Protein AF-A0A0F9PSM4-F1 (afdb_monomer_lite)

Structure (mmCIF, N/CA/C/O backbone):
data_AF-A0A0F9PSM4-F1
#
_entry.id   AF-A0A0F9PSM4-F1
#
loop_
_atom_site.group_PDB
_atom_site.id
_atom_site.type_symbol
_atom_site.label_atom_id
_atom_site.label_alt_id
_atom_site.label_comp_id
_atom_site.label_asym_id
_atom_site.label_entity_id
_atom_site.label_seq_id
_atom_site.pdbx_PDB_ins_code
_atom_site.Cartn_x
_atom_site.Cartn_y
_atom_site.Cartn_z
_atom_site.occupancy
_atom_site.B_iso_or_equiv
_atom_site.auth_seq_id
_atom_site.auth_comp_id
_atom_site.auth_asym_id
_atom_site.auth_atom_id
_atom_site.pdbx_PDB_model_num
ATOM 1 N N . MET A 1 1 ? 38.764 16.704 -10.708 1.00 43.91 1 MET A N 1
ATOM 2 C CA . MET A 1 1 ? 37.698 15.841 -10.153 1.00 43.91 1 MET A CA 1
ATOM 3 C C . MET A 1 1 ? 36.544 15.824 -11.149 1.00 43.91 1 MET A C 1
ATOM 5 O O . MET A 1 1 ? 35.864 16.831 -11.275 1.00 43.91 1 MET A O 1
ATOM 9 N N . ARG A 1 2 ? 36.391 14.758 -11.947 1.00 41.56 2 ARG A N 1
ATOM 10 C CA . ARG A 1 2 ? 35.247 14.605 -12.866 1.00 41.56 2 ARG A CA 1
ATOM 11 C C . ARG A 1 2 ? 34.067 14.088 -12.048 1.00 41.56 2 ARG A C 1
ATOM 13 O O . ARG A 1 2 ? 34.133 12.964 -11.560 1.00 41.56 2 ARG A O 1
ATOM 20 N N . SER A 1 3 ? 33.023 14.897 -11.879 1.00 47.22 3 SER A N 1
ATOM 21 C CA . SER A 1 3 ? 31.733 14.397 -11.413 1.00 47.22 3 SER A CA 1
ATOM 22 C C . SER A 1 3 ? 31.198 13.450 -12.485 1.00 47.22 3 SER A C 1
ATOM 24 O O . SER A 1 3 ? 30.876 13.851 -13.602 1.00 47.22 3 SER A O 1
ATOM 26 N N . ILE A 1 4 ? 31.161 12.158 -12.173 1.00 49.00 4 ILE A N 1
ATOM 27 C CA . ILE A 1 4 ? 30.404 11.195 -12.966 1.00 49.00 4 ILE A CA 1
ATOM 28 C C . ILE A 1 4 ? 28.946 11.462 -12.603 1.00 49.00 4 ILE A C 1
ATOM 30 O O . ILE A 1 4 ? 28.408 10.901 -11.653 1.00 49.00 4 ILE A O 1
ATOM 34 N N . GLY A 1 5 ? 28.342 12.420 -13.305 1.00 49.38 5 GLY A N 1
ATOM 35 C CA . GLY A 1 5 ? 26.909 12.655 -13.273 1.00 49.38 5 GLY A CA 1
ATOM 36 C C . GLY A 1 5 ? 26.214 11.442 -13.871 1.00 49.38 5 GLY A C 1
ATOM 37 O O . GLY A 1 5 ? 25.979 11.384 -15.073 1.00 49.38 5 GLY A O 1
ATOM 38 N N . LEU A 1 6 ? 25.909 10.456 -13.031 1.00 46.16 6 LEU A N 1
ATOM 39 C CA . LEU A 1 6 ? 25.008 9.352 -13.342 1.00 46.16 6 LEU A CA 1
ATOM 40 C C . LEU A 1 6 ? 23.566 9.886 -13.350 1.00 46.16 6 LEU A C 1
ATOM 42 O O . LEU A 1 6 ? 22.727 9.501 -12.544 1.00 46.16 6 LEU A O 1
ATOM 46 N N . SER A 1 7 ? 23.263 10.810 -14.264 1.00 55.94 7 SER A N 1
ATOM 47 C CA . SER A 1 7 ? 21.884 11.147 -14.605 1.00 55.94 7 SER A CA 1
ATOM 48 C C . SER A 1 7 ? 21.374 10.074 -15.561 1.00 55.94 7 SER A C 1
ATOM 50 O O . SER A 1 7 ? 21.289 10.298 -16.767 1.00 55.94 7 SER A O 1
ATOM 52 N N . ILE A 1 8 ? 21.098 8.876 -15.044 1.00 59.44 8 ILE A N 1
ATOM 53 C CA . ILE A 1 8 ? 20.294 7.909 -15.792 1.00 59.44 8 ILE A CA 1
ATOM 54 C C . ILE A 1 8 ? 18.903 8.543 -15.884 1.00 59.44 8 ILE A C 1
ATOM 56 O O . ILE A 1 8 ? 18.268 8.723 -14.842 1.00 59.44 8 ILE A O 1
ATOM 60 N N . PRO A 1 9 ? 18.424 8.939 -17.076 1.00 63.56 9 PRO A N 1
ATOM 61 C CA . PRO A 1 9 ? 17.092 9.500 -17.200 1.00 63.56 9 PRO A CA 1
ATOM 62 C C . PRO A 1 9 ? 16.110 8.385 -16.848 1.00 63.56 9 PRO A C 1
ATOM 64 O O . PRO A 1 9 ? 15.984 7.415 -17.596 1.00 63.56 9 PRO A O 1
ATOM 67 N N . ILE A 1 10 ? 15.447 8.479 -15.694 1.00 67.38 10 ILE A N 1
ATOM 68 C CA . ILE A 1 10 ? 14.360 7.555 -15.374 1.00 67.38 10 ILE A CA 1
ATOM 69 C C . ILE A 1 10 ? 13.229 7.879 -16.355 1.00 67.38 10 ILE A C 1
ATOM 71 O O . ILE A 1 10 ? 12.773 9.026 -16.385 1.00 67.38 10 ILE A O 1
ATOM 75 N N . PRO A 1 11 ? 12.762 6.912 -17.162 1.00 78.69 11 PRO A N 1
ATOM 76 C CA . PRO A 1 11 ? 11.655 7.142 -18.076 1.00 78.69 11 PRO A CA 1
ATOM 77 C C . PRO A 1 11 ? 10.445 7.694 -17.318 1.00 78.69 11 PRO A C 1
ATOM 79 O O . PRO A 1 11 ? 10.026 7.114 -16.314 1.00 78.69 11 PRO A O 1
ATOM 82 N N . THR A 1 12 ? 9.841 8.777 -17.812 1.00 82.00 12 THR A N 1
ATOM 83 C CA . THR A 1 12 ? 8.682 9.433 -17.178 1.00 82.00 12 THR A CA 1
ATOM 84 C C . THR A 1 12 ? 7.547 8.446 -16.899 1.00 82.00 12 THR A C 1
ATOM 86 O O . THR A 1 12 ? 6.891 8.514 -15.865 1.00 82.00 12 THR A O 1
ATOM 89 N N . THR A 1 13 ? 7.369 7.451 -17.771 1.00 83.50 13 THR A N 1
ATOM 90 C CA . THR A 1 1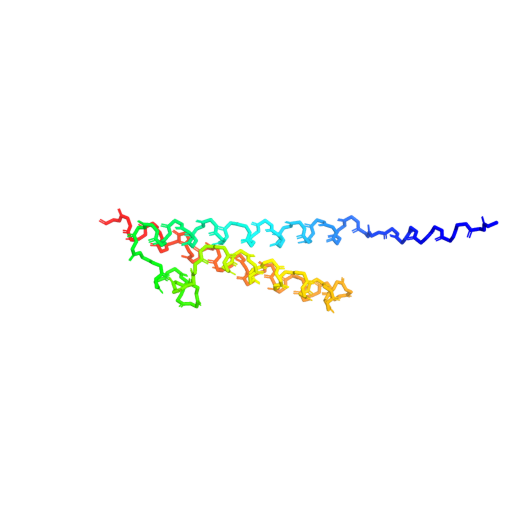3 ? 6.391 6.371 -17.604 1.00 83.50 13 THR A CA 1
ATOM 91 C C . THR A 1 13 ? 6.642 5.519 -16.357 1.00 83.50 13 THR A C 1
ATOM 93 O O . THR A 1 13 ? 5.691 5.078 -15.719 1.00 83.50 13 THR A O 1
ATOM 96 N N . ILE A 1 14 ? 7.902 5.270 -15.991 1.00 82.38 14 ILE A N 1
ATOM 97 C CA . ILE A 1 14 ? 8.249 4.525 -14.772 1.00 82.38 14 ILE A CA 1
ATOM 98 C C . ILE A 1 14 ? 7.950 5.381 -13.541 1.00 82.38 14 ILE A C 1
ATOM 100 O O . ILE A 1 14 ? 7.335 4.880 -12.602 1.00 82.38 14 ILE A O 1
ATOM 104 N N . LEU A 1 15 ? 8.299 6.672 -13.578 1.00 85.38 15 LEU A N 1
ATOM 105 C CA . LEU A 1 15 ? 7.986 7.608 -12.495 1.00 85.38 15 LEU A CA 1
ATOM 106 C C . LEU A 1 15 ? 6.479 7.680 -12.234 1.00 85.38 15 LEU A C 1
ATOM 108 O O . LEU A 1 15 ? 6.064 7.499 -11.096 1.00 85.38 15 LEU A O 1
ATOM 112 N N . ILE A 1 16 ? 5.660 7.833 -13.280 1.00 89.62 16 ILE A N 1
ATOM 113 C CA . ILE A 1 16 ? 4.193 7.867 -13.154 1.00 89.62 16 ILE A CA 1
ATOM 114 C C . ILE A 1 16 ? 3.669 6.597 -12.475 1.00 89.62 16 ILE A C 1
ATOM 116 O O . ILE A 1 16 ? 2.846 6.673 -11.565 1.00 89.62 16 ILE A O 1
ATOM 120 N N . ARG A 1 17 ? 4.150 5.418 -12.883 1.00 87.69 17 ARG A N 1
ATOM 121 C CA . ARG A 1 17 ? 3.706 4.143 -12.298 1.00 87.69 17 ARG A CA 1
ATOM 122 C C . ARG A 1 17 ? 4.082 4.027 -10.822 1.00 87.69 17 ARG A C 1
ATOM 124 O O . ARG A 1 17 ? 3.257 3.606 -10.017 1.00 87.69 17 ARG A O 1
ATOM 131 N N . ILE A 1 18 ? 5.304 4.426 -10.469 1.00 88.31 18 ILE A N 1
ATOM 132 C CA . ILE A 1 18 ? 5.763 4.463 -9.078 1.00 88.31 18 ILE A CA 1
ATOM 133 C C . ILE A 1 18 ? 4.905 5.435 -8.262 1.00 88.31 18 ILE A C 1
ATOM 135 O O . ILE A 1 18 ? 4.460 5.078 -7.176 1.00 88.31 18 ILE A O 1
ATOM 139 N N . SER A 1 19 ? 4.608 6.624 -8.795 1.00 91.62 19 SER A N 1
ATOM 140 C CA . SER A 1 19 ? 3.736 7.596 -8.131 1.00 91.62 19 SER A CA 1
ATOM 141 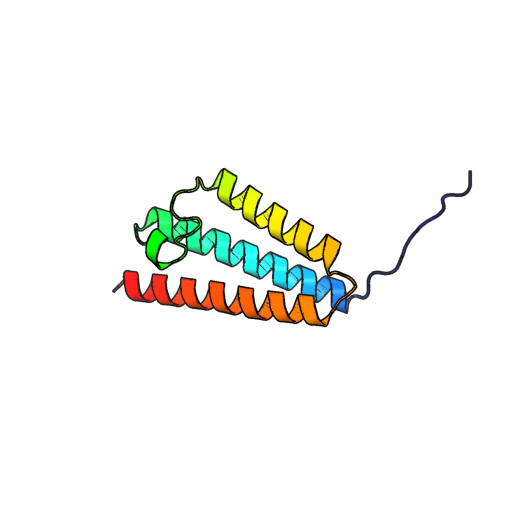C C . SER A 1 19 ? 2.344 7.029 -7.862 1.00 91.62 19 SER A C 1
ATOM 143 O O . SER A 1 19 ? 1.832 7.198 -6.761 1.00 91.62 19 SER A O 1
ATOM 145 N N . ILE A 1 20 ? 1.748 6.310 -8.819 1.00 93.06 20 ILE A N 1
ATOM 146 C CA . ILE A 1 20 ? 0.442 5.667 -8.613 1.00 93.06 20 ILE A CA 1
ATOM 147 C C . ILE A 1 20 ? 0.524 4.597 -7.518 1.00 93.06 20 ILE A C 1
ATOM 149 O O . ILE A 1 20 ? -0.342 4.554 -6.650 1.00 93.06 20 ILE A O 1
ATOM 153 N N . LEU A 1 21 ? 1.569 3.763 -7.517 1.00 93.25 21 LEU A N 1
ATOM 154 C CA . LEU A 1 21 ? 1.764 2.744 -6.481 1.00 93.25 21 LEU A CA 1
ATOM 155 C C . LEU A 1 21 ? 1.866 3.375 -5.081 1.00 93.25 21 LEU A C 1
ATOM 157 O O . LEU A 1 21 ? 1.220 2.916 -4.142 1.00 93.25 21 LEU A O 1
ATOM 161 N N . VAL A 1 22 ? 2.640 4.457 -4.954 1.00 93.38 22 VAL A N 1
ATOM 162 C CA . VAL A 1 22 ? 2.780 5.213 -3.702 1.00 93.38 22 VAL A CA 1
ATOM 163 C C . VAL A 1 22 ? 1.438 5.806 -3.270 1.00 93.38 22 VAL A C 1
ATOM 165 O O . VAL A 1 22 ? 1.073 5.685 -2.104 1.00 93.38 22 VAL A O 1
ATOM 168 N N . LEU A 1 23 ? 0.678 6.398 -4.197 1.00 95.88 23 LEU A N 1
ATOM 169 C CA . LEU A 1 23 ? -0.644 6.959 -3.905 1.00 95.88 23 LEU A CA 1
ATOM 170 C C . LEU A 1 23 ? -1.622 5.892 -3.408 1.00 95.88 23 LEU A C 1
ATOM 172 O O . LEU A 1 23 ? -2.280 6.110 -2.395 1.00 95.88 23 LEU A O 1
ATOM 176 N N . LEU A 1 24 ? -1.688 4.735 -4.072 1.00 95.69 24 LEU A N 1
ATOM 177 C CA . LEU A 1 24 ? -2.544 3.625 -3.643 1.00 95.69 24 LEU A CA 1
ATOM 178 C C . LEU A 1 24 ? -2.171 3.130 -2.242 1.00 95.69 24 LEU A C 1
ATOM 180 O O . LEU A 1 24 ? -3.048 2.865 -1.429 1.00 95.69 24 LEU A O 1
ATOM 184 N N . ASN A 1 25 ? -0.877 3.057 -1.936 1.00 94.81 25 ASN A N 1
ATOM 185 C CA . ASN A 1 25 ? -0.396 2.658 -0.619 1.00 94.81 25 ASN A CA 1
ATOM 186 C C . ASN A 1 25 ? -0.746 3.684 0.479 1.00 94.81 25 ASN A C 1
ATOM 188 O O . ASN A 1 25 ? -1.098 3.300 1.593 1.00 94.81 25 ASN A O 1
ATOM 19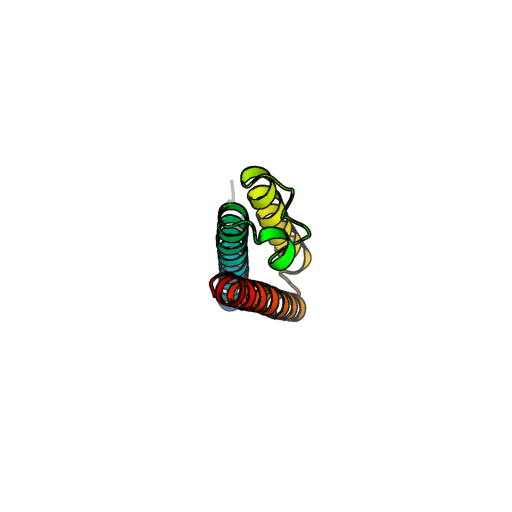2 N N . ILE A 1 26 ? -0.691 4.985 0.168 1.00 95.31 26 ILE A N 1
ATOM 193 C CA . ILE A 1 26 ? -1.135 6.056 1.078 1.00 95.31 26 ILE A CA 1
ATOM 194 C C . ILE A 1 26 ? -2.653 5.991 1.292 1.00 95.31 26 ILE A C 1
ATOM 196 O O . ILE A 1 26 ? -3.116 6.110 2.424 1.00 95.31 26 ILE A O 1
ATOM 200 N N . LEU A 1 27 ? -3.430 5.776 0.230 1.00 95.69 27 LEU A N 1
ATOM 201 C CA . LEU A 1 27 ? -4.882 5.600 0.316 1.00 95.69 27 LEU A CA 1
ATOM 202 C C . LEU A 1 27 ? -5.237 4.413 1.216 1.00 95.69 27 LEU A C 1
ATOM 204 O O . LEU A 1 27 ? -6.013 4.567 2.152 1.00 95.69 27 LEU A O 1
ATOM 208 N N . ASP A 1 28 ? -4.619 3.257 0.992 1.00 94.25 28 ASP A N 1
ATOM 209 C CA . ASP A 1 28 ? -4.798 2.063 1.822 1.00 94.25 28 ASP A CA 1
ATOM 210 C C . ASP A 1 28 ? -4.415 2.313 3.296 1.00 94.25 28 ASP A C 1
ATOM 212 O O . ASP A 1 28 ? -5.139 1.902 4.203 1.00 94.25 28 ASP A O 1
ATOM 216 N N . TYR A 1 29 ? -3.334 3.060 3.559 1.00 94.12 29 TYR A N 1
ATOM 217 C CA . TYR A 1 29 ? -2.964 3.502 4.911 1.00 94.12 29 TYR A CA 1
ATOM 218 C C . TYR A 1 29 ? -4.057 4.343 5.581 1.00 94.12 29 TYR A C 1
ATOM 220 O O . TYR A 1 29 ? -4.437 4.056 6.715 1.00 94.12 29 TYR A O 1
ATOM 228 N N . ILE A 1 30 ? -4.580 5.356 4.885 1.00 94.69 30 ILE A N 1
ATOM 229 C CA . ILE A 1 30 ? -5.621 6.246 5.418 1.00 94.69 30 ILE A CA 1
ATOM 230 C C . ILE A 1 30 ? -6.908 5.463 5.688 1.00 94.69 30 ILE A C 1
ATOM 232 O O . ILE A 1 30 ? -7.493 5.605 6.760 1.00 94.69 30 ILE A O 1
ATOM 236 N N . LEU A 1 31 ? -7.328 4.614 4.748 1.00 94.06 31 LEU A N 1
ATOM 237 C CA . LEU A 1 31 ? -8.542 3.806 4.881 1.00 94.06 31 LEU A CA 1
ATOM 238 C C . LEU A 1 31 ? -8.425 2.803 6.031 1.00 94.06 31 LEU A C 1
ATOM 240 O O . LEU A 1 31 ? -9.342 2.694 6.838 1.00 94.06 31 LEU A O 1
ATOM 244 N N . THR A 1 32 ? -7.282 2.124 6.158 1.00 92.38 32 THR A N 1
ATOM 245 C CA . 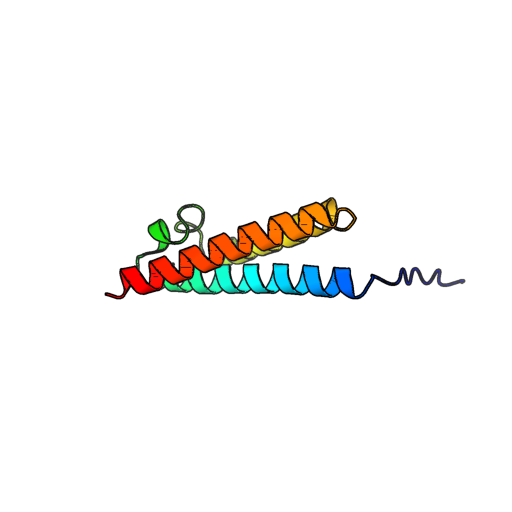THR A 1 32 ? -7.038 1.209 7.283 1.00 92.38 32 THR A CA 1
ATOM 246 C C . THR A 1 32 ? -7.017 1.973 8.610 1.00 92.38 32 THR A C 1
ATOM 248 O O . THR A 1 32 ? -7.620 1.535 9.584 1.00 92.38 32 THR A O 1
ATOM 251 N N . GLY A 1 33 ? -6.389 3.153 8.657 1.00 92.06 33 GLY A N 1
ATOM 252 C CA . GLY A 1 33 ? -6.392 3.997 9.853 1.00 92.06 33 GLY A CA 1
ATOM 253 C C . GLY A 1 33 ? -7.797 4.444 10.259 1.00 92.06 33 GLY A C 1
ATOM 254 O O . GLY A 1 33 ? -8.151 4.382 11.433 1.00 92.06 33 GLY A O 1
ATOM 255 N N . PHE A 1 34 ? -8.628 4.817 9.286 1.00 92.62 34 PHE A N 1
ATOM 256 C CA . PHE A 1 34 ? -10.038 5.118 9.519 1.00 92.62 34 PHE A CA 1
ATOM 257 C C . PHE A 1 34 ? -10.810 3.894 10.039 1.00 92.62 34 PHE A C 1
ATOM 259 O O . PHE A 1 34 ? -11.561 4.002 11.011 1.00 92.62 34 PHE A O 1
ATOM 266 N N . ALA A 1 35 ? -10.584 2.718 9.452 1.00 91.38 35 ALA A N 1
ATOM 267 C CA . ALA A 1 35 ? -11.198 1.461 9.878 1.00 91.38 35 ALA A CA 1
ATOM 268 C C . ALA A 1 35 ? -10.858 1.106 11.337 1.00 91.38 35 ALA A C 1
ATOM 270 O O . ALA A 1 35 ? -11.727 0.679 12.094 1.00 91.38 35 ALA A O 1
ATOM 271 N N . ILE A 1 36 ? -9.618 1.369 11.768 1.00 90.25 36 ILE A N 1
ATOM 272 C CA . ILE A 1 36 ? -9.193 1.222 13.170 1.00 90.25 36 ILE A CA 1
ATOM 273 C C . ILE A 1 36 ? -10.003 2.143 14.082 1.00 90.25 36 ILE A C 1
ATOM 275 O O . ILE A 1 36 ? -10.511 1.698 15.107 1.00 90.25 36 ILE A O 1
ATOM 279 N N . THR A 1 37 ? -10.184 3.411 13.703 1.00 89.31 37 THR A N 1
ATOM 280 C CA . THR A 1 37 ? -10.956 4.361 14.524 1.00 89.31 37 THR A CA 1
ATOM 281 C C . THR A 1 37 ? -12.453 4.056 14.588 1.00 89.31 37 THR A C 1
ATOM 283 O O . THR A 1 37 ? -13.122 4.502 15.515 1.00 89.31 37 THR A O 1
ATOM 286 N N . THR A 1 38 ? -12.976 3.301 13.622 1.00 89.88 38 THR A N 1
ATOM 287 C CA . THR A 1 38 ? -14.399 2.941 13.516 1.00 89.88 38 THR A CA 1
ATOM 288 C C . THR A 1 38 ? -14.706 1.522 13.996 1.00 89.88 38 THR A C 1
ATOM 290 O O . THR A 1 38 ? -15.873 1.161 14.095 1.00 89.88 38 THR A O 1
ATOM 293 N N . GLY A 1 39 ? -13.685 0.734 14.354 1.00 88.94 39 GLY A N 1
ATOM 294 C CA . GLY A 1 39 ? -13.850 -0.616 14.897 1.00 88.94 39 GLY A CA 1
ATOM 295 C C . GLY A 1 39 ? -14.089 -1.712 13.855 1.00 88.94 39 GLY A C 1
ATOM 296 O O . GLY A 1 39 ? -14.468 -2.808 14.243 1.00 88.94 39 GLY A O 1
ATOM 297 N N . ILE A 1 40 ? -13.844 -1.436 12.569 1.00 91.81 40 ILE A N 1
ATOM 298 C CA . ILE A 1 40 ? -14.026 -2.380 11.444 1.00 91.81 40 ILE A CA 1
ATOM 299 C C . ILE A 1 40 ? -12.693 -2.752 10.764 1.00 91.81 40 ILE A C 1
ATOM 301 O O . ILE A 1 40 ? -12.604 -3.009 9.559 1.00 91.81 40 ILE A O 1
ATOM 305 N N . ALA A 1 41 ? -11.592 -2.660 11.512 1.00 88.25 41 ALA A N 1
ATOM 306 C CA . ALA A 1 41 ? -10.253 -2.859 10.965 1.00 88.25 41 ALA A CA 1
ATOM 307 C C . ALA A 1 41 ? -9.983 -4.303 10.533 1.00 88.25 41 ALA A C 1
ATOM 309 O O . ALA A 1 41 ? -9.222 -4.507 9.587 1.00 88.25 41 ALA A O 1
ATOM 310 N N . GLU A 1 42 ? -10.583 -5.291 11.200 1.00 89.88 42 GLU A N 1
ATOM 311 C CA . GLU A 1 42 ? -10.373 -6.709 10.883 1.00 89.88 42 GLU A CA 1
ATOM 312 C C . GLU A 1 42 ? -10.986 -7.086 9.528 1.00 89.88 42 GLU A C 1
ATOM 314 O O . GLU A 1 42 ? -10.444 -7.917 8.802 1.00 89.88 42 GLU A O 1
ATOM 319 N N . GLU A 1 43 ? -12.068 -6.416 9.147 1.00 88.31 43 GLU A N 1
ATOM 320 C CA . GLU A 1 43 ? -12.779 -6.580 7.885 1.00 88.31 43 GLU A CA 1
ATOM 321 C C . GLU A 1 43 ? -12.061 -5.896 6.716 1.00 88.31 43 GLU A C 1
ATOM 323 O O . GLU A 1 43 ? -12.059 -6.388 5.582 1.00 88.31 43 GLU A O 1
ATOM 328 N N . VAL A 1 44 ? -11.453 -4.742 6.996 1.00 88.50 44 VAL A N 1
ATOM 329 C CA . VAL A 1 44 ? -10.730 -3.927 6.015 1.00 88.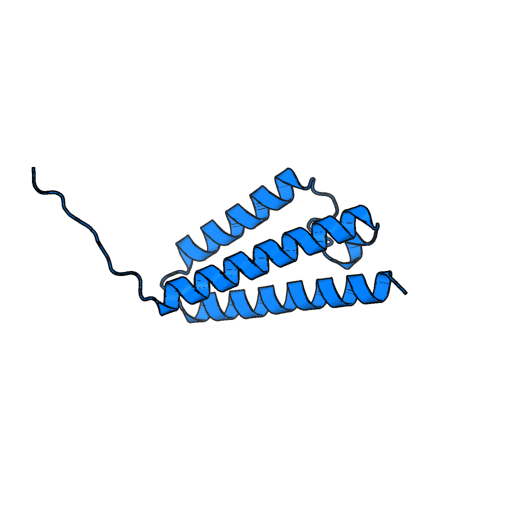50 44 VAL A CA 1
ATOM 330 C C . VAL A 1 44 ? -9.334 -4.495 5.771 1.00 88.50 44 VAL A C 1
ATOM 332 O O . VAL A 1 44 ? -8.947 -4.733 4.629 1.00 88.50 44 VAL A O 1
ATOM 335 N N . ASN A 1 45 ? -8.563 -4.729 6.833 1.00 87.06 45 ASN A N 1
ATOM 336 C CA . ASN A 1 45 ? -7.182 -5.179 6.722 1.00 87.06 45 ASN A CA 1
ATOM 337 C C . ASN A 1 45 ? -6.767 -6.044 7.926 1.00 87.06 45 ASN A C 1
ATOM 339 O O . ASN A 1 45 ? -6.092 -5.553 8.837 1.00 87.06 45 ASN A O 1
ATOM 343 N N . PRO A 1 46 ? -7.084 -7.352 7.923 1.00 86.12 46 PRO A N 1
ATOM 344 C CA . PRO A 1 46 ? -6.826 -8.231 9.067 1.00 86.12 46 PRO A CA 1
ATOM 345 C C . PRO A 1 46 ? -5.334 -8.356 9.405 1.00 86.12 46 PRO A C 1
ATOM 347 O O . PRO A 1 46 ? -4.970 -8.611 10.549 1.00 86.12 46 PRO A O 1
ATOM 350 N N . LEU A 1 47 ? -4.449 -8.144 8.425 1.00 86.81 47 LEU A N 1
ATOM 351 C CA . LEU A 1 47 ? -2.998 -8.223 8.615 1.00 86.81 47 LEU A CA 1
ATOM 352 C C . LEU A 1 47 ? -2.429 -7.036 9.396 1.00 86.81 47 LEU A C 1
ATOM 354 O O . LEU A 1 47 ? -1.375 -7.161 10.016 1.00 86.81 47 LEU A O 1
ATOM 358 N N . LEU A 1 48 ? -3.088 -5.879 9.322 1.00 88.12 48 LEU A N 1
ATOM 359 C CA . LEU A 1 48 ? -2.609 -4.627 9.909 1.00 88.12 48 LEU A CA 1
ATOM 360 C C . LEU A 1 48 ? -3.541 -4.086 10.998 1.00 88.12 48 LEU A C 1
ATOM 362 O O . LEU A 1 48 ? -3.182 -3.114 11.654 1.00 88.12 48 LEU A O 1
ATOM 366 N N . ALA A 1 49 ? -4.684 -4.733 11.237 1.00 87.19 49 ALA A N 1
ATOM 367 C CA . ALA A 1 49 ? -5.672 -4.333 12.237 1.00 87.19 49 ALA A CA 1
ATOM 368 C C . ALA A 1 49 ? -5.100 -4.239 13.662 1.00 87.19 49 ALA A C 1
ATOM 370 O O . ALA A 1 49 ? -5.497 -3.374 14.437 1.00 87.19 49 ALA A O 1
ATOM 371 N N . SER A 1 50 ? -4.142 -5.105 13.999 1.00 88.00 50 SER A N 1
ATOM 372 C CA . SER A 1 50 ? -3.499 -5.166 15.319 1.00 88.00 50 SER A CA 1
ATOM 373 C C . SER A 1 50 ? -2.202 -4.355 15.420 1.00 88.00 50 SER A C 1
ATOM 375 O O . SER A 1 50 ? -1.540 -4.361 16.460 1.00 88.00 50 SER A O 1
ATOM 377 N N . VAL A 1 51 ? -1.812 -3.662 14.349 1.00 90.94 51 VAL A N 1
ATOM 378 C CA . VAL A 1 51 ? -0.555 -2.915 14.268 1.00 90.94 51 VAL A CA 1
ATOM 379 C C . VAL A 1 51 ? -0.822 -1.438 14.559 1.00 90.94 51 VAL A C 1
ATOM 381 O O . VAL A 1 51 ? -1.781 -0.859 14.054 1.00 90.94 51 VAL A O 1
ATOM 384 N N . SER A 1 52 ? 0.036 -0.788 15.355 1.00 92.06 52 SER A N 1
ATOM 385 C CA . SER A 1 52 ? -0.094 0.658 15.575 1.00 92.06 52 SER A CA 1
ATOM 386 C C .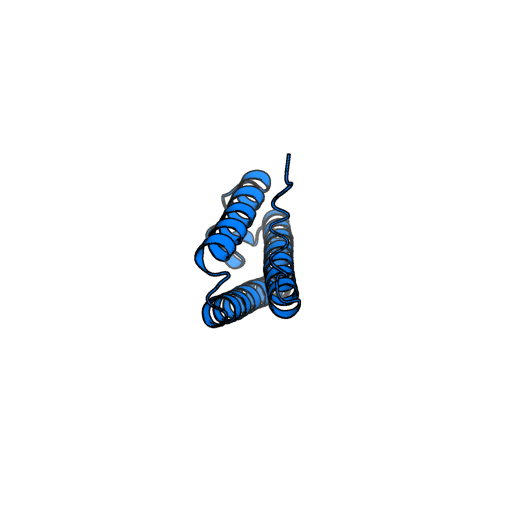 SER A 1 52 ? 0.110 1.437 14.267 1.00 92.06 52 SER A C 1
ATOM 388 O O . SER A 1 52 ? 0.859 1.010 13.385 1.00 92.06 52 SER A O 1
ATOM 390 N N . LEU A 1 53 ? -0.524 2.609 14.143 1.00 90.62 53 LEU A N 1
ATOM 391 C CA . LEU A 1 53 ? -0.461 3.432 12.925 1.00 90.62 53 LEU A CA 1
ATOM 392 C C . LEU A 1 53 ? 0.983 3.727 12.483 1.00 90.62 53 LEU A C 1
ATOM 394 O O . LEU A 1 53 ? 1.300 3.649 11.299 1.00 90.62 53 LEU A O 1
ATOM 398 N N . GLU A 1 54 ? 1.878 3.991 13.435 1.00 93.12 54 GLU A N 1
ATOM 399 C CA . GLU A 1 54 ? 3.300 4.237 13.171 1.00 93.12 54 GLU A CA 1
ATOM 400 C C . GLU A 1 54 ? 3.972 3.033 12.495 1.00 93.12 54 GLU A C 1
ATOM 402 O O . GLU A 1 54 ? 4.578 3.165 11.428 1.00 93.12 54 GLU A O 1
ATOM 407 N N . TRP A 1 55 ? 3.808 1.838 13.070 1.00 94.06 55 TRP A N 1
ATOM 408 C CA . TRP A 1 55 ? 4.367 0.605 12.517 1.00 94.06 55 TRP A CA 1
ATOM 409 C C . TRP A 1 55 ? 3.726 0.235 11.182 1.00 94.06 55 TRP A C 1
ATOM 411 O O . TRP A 1 55 ? 4.428 -0.197 10.268 1.00 94.06 55 TRP A O 1
ATOM 421 N N . MET A 1 56 ? 2.423 0.468 11.023 1.00 93.56 56 MET A N 1
ATOM 422 C CA . MET A 1 56 ? 1.729 0.276 9.752 1.00 93.56 56 MET A CA 1
ATOM 423 C C . MET A 1 56 ? 2.336 1.154 8.650 1.00 93.56 56 MET A C 1
ATOM 425 O O . MET A 1 56 ? 2.594 0.669 7.546 1.00 93.56 56 MET A O 1
ATOM 429 N N . GLY A 1 57 ? 2.606 2.428 8.949 1.00 92.69 57 GLY A N 1
ATOM 430 C CA . GLY A 1 57 ? 3.251 3.354 8.019 1.00 92.69 57 GLY A CA 1
ATOM 431 C C . GLY A 1 57 ? 4.654 2.890 7.623 1.00 92.69 57 GLY A C 1
ATOM 432 O O . GLY A 1 57 ? 4.996 2.892 6.436 1.00 92.69 57 GLY A O 1
ATOM 433 N N . ILE A 1 58 ? 5.441 2.417 8.596 1.00 94.88 58 ILE A N 1
ATOM 434 C CA . ILE A 1 58 ? 6.780 1.859 8.362 1.00 94.88 58 ILE A CA 1
ATOM 435 C C . ILE A 1 58 ? 6.704 0.625 7.458 1.00 94.88 58 ILE A C 1
ATOM 437 O O . ILE A 1 58 ? 7.408 0.574 6.450 1.00 94.88 58 ILE A O 1
ATOM 441 N N . ILE A 1 59 ? 5.835 -0.343 7.766 1.00 94.12 59 ILE A N 1
ATOM 442 C CA . ILE A 1 59 ? 5.682 -1.589 6.996 1.00 94.12 59 ILE A CA 1
ATOM 443 C C . ILE A 1 59 ? 5.288 -1.285 5.550 1.00 94.12 59 ILE A C 1
ATOM 445 O O . ILE A 1 59 ? 5.919 -1.779 4.615 1.00 94.12 59 ILE A O 1
ATOM 449 N N . LYS A 1 60 ? 4.278 -0.434 5.354 1.00 92.19 60 LYS A N 1
ATOM 450 C CA . LYS A 1 60 ? 3.796 -0.048 4.024 1.00 92.19 60 LYS A CA 1
ATOM 451 C C . LYS A 1 60 ? 4.870 0.680 3.214 1.00 92.19 60 LYS A C 1
ATOM 453 O O . LYS A 1 60 ? 5.059 0.392 2.034 1.00 92.19 60 LYS A O 1
ATOM 458 N N . THR A 1 61 ? 5.606 1.597 3.841 1.00 93.06 61 THR A N 1
ATOM 459 C CA . THR A 1 61 ? 6.706 2.320 3.184 1.00 93.06 61 THR A CA 1
ATOM 460 C C . THR A 1 61 ? 7.845 1.373 2.813 1.00 93.06 61 THR A C 1
ATOM 462 O O . THR A 1 61 ? 8.318 1.390 1.676 1.00 93.06 61 THR A O 1
ATOM 465 N N . ALA A 1 62 ? 8.253 0.505 3.742 1.00 94.06 62 ALA A N 1
ATOM 466 C CA . ALA A 1 62 ? 9.296 -0.487 3.512 1.00 94.06 62 ALA A CA 1
ATOM 467 C C . ALA A 1 62 ? 8.924 -1.433 2.366 1.00 94.06 62 ALA A C 1
ATOM 469 O O . ALA A 1 62 ? 9.756 -1.691 1.497 1.00 94.06 62 ALA A O 1
ATOM 470 N N . TRP A 1 63 ? 7.668 -1.888 2.316 1.00 92.44 63 TRP A N 1
ATOM 471 C CA . TRP A 1 63 ? 7.172 -2.744 1.245 1.00 92.44 63 TRP A CA 1
ATOM 472 C C . TRP A 1 63 ? 7.262 -2.061 -0.121 1.00 92.44 63 TRP A C 1
ATOM 474 O O . TRP A 1 63 ? 7.810 -2.647 -1.050 1.00 92.44 63 TRP A O 1
ATOM 484 N N . VAL A 1 64 ? 6.799 -0.810 -0.247 1.00 92.38 64 VAL A N 1
ATOM 485 C CA . VAL A 1 64 ? 6.857 -0.071 -1.521 1.00 92.38 64 VAL A CA 1
ATOM 486 C C . VAL A 1 64 ? 8.304 0.149 -1.964 1.00 92.38 64 VAL A C 1
ATOM 488 O O . VAL A 1 64 ? 8.635 -0.115 -3.121 1.00 92.38 64 VAL A O 1
ATOM 491 N N . CYS A 1 65 ? 9.187 0.568 -1.053 1.00 92.12 65 CYS A N 1
ATOM 492 C CA . CYS A 1 65 ? 10.608 0.752 -1.348 1.00 92.12 65 CYS A CA 1
ATOM 493 C C . CYS A 1 65 ? 11.271 -0.554 -1.801 1.00 92.12 65 CYS A C 1
ATOM 495 O O . CYS A 1 65 ? 11.966 -0.572 -2.818 1.00 92.12 65 CYS A O 1
ATOM 497 N N . PHE A 1 66 ? 11.024 -1.651 -1.082 1.00 93.69 66 PHE A N 1
ATOM 498 C CA . PHE A 1 66 ? 11.537 -2.973 -1.426 1.00 93.69 66 PHE A CA 1
ATOM 499 C C . PHE A 1 66 ? 11.000 -3.433 -2.784 1.00 93.69 66 PHE A C 1
ATOM 501 O O . PHE A 1 66 ? 11.761 -3.861 -3.650 1.00 93.69 66 PHE A O 1
ATOM 508 N N . PHE A 1 67 ? 9.696 -3.284 -3.015 1.00 92.94 67 PHE A N 1
ATOM 509 C CA . PHE A 1 67 ? 9.060 -3.682 -4.261 1.00 92.94 67 PHE A CA 1
ATOM 510 C C . PHE A 1 67 ? 9.661 -2.945 -5.459 1.00 92.94 67 PHE A C 1
ATOM 512 O O . PHE A 1 67 ? 10.044 -3.585 -6.440 1.00 92.94 67 PHE A O 1
ATOM 519 N N . ILE A 1 68 ? 9.795 -1.618 -5.362 1.00 90.38 68 ILE A N 1
ATOM 520 C CA . ILE A 1 68 ? 10.408 -0.793 -6.405 1.00 90.38 68 ILE A CA 1
ATOM 521 C C . ILE A 1 68 ? 11.859 -1.218 -6.616 1.00 90.38 68 ILE A C 1
ATOM 523 O O . ILE A 1 68 ? 12.238 -1.484 -7.750 1.00 90.38 68 ILE A O 1
ATOM 527 N N . TYR A 1 69 ? 12.651 -1.350 -5.551 1.00 90.19 69 TYR A N 1
ATOM 528 C CA . TYR A 1 69 ? 14.061 -1.729 -5.655 1.00 90.19 69 TYR A CA 1
ATOM 529 C C . TYR A 1 69 ? 14.265 -3.024 -6.462 1.00 90.19 69 TYR A C 1
ATOM 531 O O . TYR A 1 69 ? 15.086 -3.051 -7.379 1.00 90.19 69 TYR A O 1
ATOM 539 N N . TYR A 1 70 ? 13.469 -4.063 -6.191 1.00 91.94 70 TYR A N 1
ATOM 540 C CA . TYR A 1 70 ? 13.581 -5.349 -6.890 1.00 91.94 70 TYR A CA 1
ATOM 541 C C . TYR A 1 70 ? 12.940 -5.364 -8.283 1.00 91.94 70 TYR A C 1
ATOM 543 O O . TYR A 1 70 ? 13.409 -6.078 -9.168 1.00 91.94 70 TYR A O 1
ATOM 551 N N . HIS A 1 71 ? 11.873 -4.592 -8.506 1.00 89.56 71 HIS A N 1
ATOM 552 C CA . HIS A 1 71 ? 11.030 -4.745 -9.695 1.00 89.56 71 HIS A CA 1
ATOM 553 C C . HIS A 1 71 ? 10.998 -3.523 -10.618 1.00 89.56 71 HIS A C 1
ATOM 555 O O . HIS A 1 71 ? 10.245 -3.539 -11.593 1.00 89.56 71 HIS A O 1
ATOM 561 N N . TRP A 1 72 ? 11.814 -2.484 -10.389 1.00 83.31 72 TRP A N 1
ATOM 562 C CA . TRP A 1 72 ? 11.772 -1.266 -11.215 1.00 83.31 72 TRP A CA 1
ATOM 563 C C . TRP A 1 72 ? 12.062 -1.526 -12.705 1.00 83.31 72 TRP A C 1
ATOM 565 O O . TRP A 1 72 ? 11.479 -0.876 -13.572 1.00 83.31 72 TRP A O 1
ATOM 575 N N . ASN A 1 73 ? 12.888 -2.535 -13.002 1.00 85.31 73 ASN A N 1
ATOM 576 C CA . ASN A 1 73 ? 13.213 -2.978 -14.363 1.00 85.31 73 ASN A CA 1
ATOM 577 C C . ASN A 1 73 ? 12.164 -3.924 -14.979 1.00 85.31 73 ASN A C 1
ATOM 579 O O . ASN A 1 73 ? 12.253 -4.266 -16.158 1.00 85.31 73 ASN A O 1
ATOM 583 N N . HIS A 1 74 ? 11.162 -4.353 -14.208 1.00 87.62 74 HIS A N 1
ATOM 584 C CA . HIS A 1 74 ? 10.153 -5.325 -14.622 1.00 87.62 74 HIS A CA 1
ATOM 585 C C . HIS A 1 74 ? 8.771 -4.660 -14.713 1.00 87.62 74 HIS A C 1
ATOM 587 O O . HIS A 1 74 ? 7.955 -4.788 -13.798 1.00 87.62 74 HIS A O 1
ATOM 593 N N . PRO A 1 75 ? 8.436 -3.990 -15.835 1.00 85.19 75 PRO A N 1
ATOM 594 C CA . PRO A 1 75 ? 7.205 -3.206 -15.943 1.00 85.19 75 PRO A CA 1
ATOM 595 C C . PRO A 1 75 ? 5.937 -4.035 -15.699 1.00 85.19 75 PRO A C 1
ATOM 597 O O . PRO A 1 75 ? 4.987 -3.528 -15.114 1.00 85.19 75 PRO A O 1
ATOM 600 N N . LYS A 1 76 ? 5.934 -5.321 -16.081 1.00 90.19 76 LYS A N 1
ATOM 601 C CA . LYS A 1 76 ? 4.821 -6.252 -15.819 1.00 90.19 76 LYS A CA 1
ATOM 602 C C . LYS A 1 76 ? 4.538 -6.424 -14.322 1.00 90.19 76 LYS A C 1
ATOM 604 O O . LYS A 1 76 ? 3.378 -6.476 -13.933 1.00 90.19 76 LYS A O 1
ATOM 609 N N . MET A 1 77 ? 5.582 -6.465 -13.495 1.00 91.88 77 MET A N 1
ATOM 610 C CA . MET A 1 77 ? 5.447 -6.607 -12.043 1.00 91.88 77 MET A CA 1
ATOM 611 C C . MET A 1 77 ? 4.878 -5.336 -11.422 1.00 91.88 77 MET A C 1
ATOM 613 O O . MET A 1 77 ? 4.003 -5.418 -10.569 1.00 91.88 77 MET A O 1
ATOM 617 N N . ILE A 1 78 ? 5.295 -4.163 -11.907 1.00 89.44 78 ILE A N 1
ATOM 618 C CA . ILE A 1 78 ? 4.725 -2.884 -11.466 1.00 89.44 78 ILE A CA 1
ATOM 619 C C . ILE A 1 78 ? 3.227 -2.817 -11.788 1.00 89.44 78 ILE A C 1
ATOM 621 O O . ILE A 1 78 ? 2.438 -2.453 -10.923 1.00 89.44 78 ILE A O 1
ATOM 625 N N . TYR A 1 79 ? 2.814 -3.231 -12.991 1.00 90.31 79 TYR A N 1
ATOM 626 C CA . TYR A 1 79 ? 1.392 -3.301 -13.349 1.00 90.31 79 TYR A CA 1
ATOM 627 C C . TYR A 1 79 ? 0.604 -4.271 -12.470 1.00 90.31 79 TYR A C 1
ATOM 629 O O . TYR A 1 79 ? -0.492 -3.937 -12.025 1.00 90.31 79 TYR A O 1
ATOM 637 N N . LEU A 1 80 ? 1.168 -5.448 -12.198 1.00 93.12 80 LEU A N 1
ATOM 638 C CA . LEU A 1 80 ? 0.547 -6.424 -11.311 1.00 93.12 80 LEU A CA 1
ATOM 639 C C . LEU A 1 80 ? 0.368 -5.853 -9.898 1.00 93.12 80 LEU A C 1
ATOM 641 O O . LEU A 1 80 ? -0.718 -5.950 -9.336 1.00 93.12 80 LEU A O 1
ATOM 645 N N . ALA A 1 81 ? 1.393 -5.200 -9.350 1.00 91.94 81 ALA A N 1
ATOM 646 C CA . ALA A 1 81 ? 1.300 -4.555 -8.046 1.00 91.94 81 ALA A CA 1
ATOM 647 C C . ALA A 1 81 ? 0.255 -3.437 -8.031 1.00 91.94 81 ALA A C 1
ATOM 649 O O . ALA A 1 81 ? -0.562 -3.392 -7.119 1.00 91.94 81 ALA A O 1
ATOM 650 N N . MET A 1 82 ? 0.211 -2.587 -9.059 1.00 93.75 82 MET A N 1
ATOM 651 C CA . MET A 1 82 ? -0.826 -1.557 -9.175 1.00 93.75 82 MET A CA 1
ATOM 652 C C . MET A 1 82 ? -2.233 -2.167 -9.186 1.00 93.75 82 MET A C 1
ATOM 654 O O . MET A 1 82 ? -3.118 -1.646 -8.510 1.00 93.75 82 MET A O 1
ATOM 658 N N . ALA A 1 83 ? -2.444 -3.273 -9.905 1.00 94.69 83 ALA A N 1
ATOM 659 C CA . ALA A 1 83 ? -3.735 -3.956 -9.958 1.00 94.69 83 ALA A CA 1
ATOM 660 C C . ALA A 1 83 ? -4.128 -4.539 -8.591 1.00 94.69 83 ALA A C 1
ATOM 662 O O . ALA A 1 83 ? -5.253 -4.332 -8.140 1.00 94.69 83 ALA A O 1
ATOM 663 N N . ILE A 1 84 ? -3.189 -5.198 -7.904 1.00 93.69 84 ILE A N 1
ATOM 664 C CA . ILE A 1 84 ? -3.410 -5.753 -6.561 1.00 93.69 84 ILE A CA 1
ATOM 665 C C . ILE A 1 84 ? -3.745 -4.635 -5.567 1.00 93.69 84 ILE A C 1
ATOM 667 O O . ILE A 1 84 ? -4.757 -4.720 -4.879 1.00 93.69 84 ILE A O 1
ATOM 671 N N . PHE A 1 85 ? -2.954 -3.559 -5.530 1.00 93.19 85 PHE A N 1
ATOM 672 C CA . PHE A 1 85 ? -3.196 -2.428 -4.628 1.00 93.19 85 PHE A CA 1
ATOM 673 C C . PHE A 1 85 ? -4.510 -1.712 -4.927 1.00 93.19 85 PHE A C 1
ATOM 675 O O . PHE A 1 85 ? -5.219 -1.329 -4.004 1.00 93.19 85 PHE A O 1
ATOM 682 N N . SER A 1 86 ? -4.870 -1.572 -6.204 1.00 95.31 86 SER A N 1
ATOM 683 C CA . SER A 1 86 ? -6.181 -1.038 -6.589 1.00 95.31 86 SER A CA 1
ATOM 684 C C . SER A 1 86 ? -7.315 -1.914 -6.055 1.00 95.31 86 SER A C 1
ATOM 686 O O . SER A 1 86 ? -8.308 -1.389 -5.562 1.00 95.31 86 SER A O 1
ATOM 688 N N . GLY A 1 87 ? -7.151 -3.240 -6.104 1.00 95.19 87 GLY A N 1
ATOM 689 C CA . GLY A 1 87 ? -8.099 -4.197 -5.535 1.00 95.19 87 GLY A CA 1
ATOM 690 C C . GLY A 1 87 ? -8.232 -4.073 -4.016 1.00 95.19 87 GLY A C 1
ATOM 691 O O . GLY A 1 87 ? -9.350 -4.012 -3.516 1.00 95.19 87 GLY A O 1
ATOM 692 N N . VAL A 1 88 ? -7.111 -3.962 -3.296 1.00 92.81 88 VAL A N 1
ATOM 693 C CA . VAL A 1 88 ? -7.100 -3.759 -1.835 1.00 92.81 88 VAL A CA 1
ATOM 694 C C . VAL A 1 88 ? -7.786 -2.445 -1.462 1.00 92.81 88 VAL A C 1
ATOM 696 O O . VAL A 1 88 ? -8.691 -2.436 -0.637 1.00 92.81 88 VAL A O 1
ATOM 699 N N . VAL A 1 89 ? -7.431 -1.336 -2.118 1.00 95.00 89 VAL A N 1
ATOM 700 C CA . VAL A 1 89 ? -8.078 -0.035 -1.882 1.00 95.00 89 VAL A CA 1
ATOM 701 C C . VAL A 1 89 ? -9.577 -0.105 -2.183 1.00 95.00 89 VAL A C 1
ATOM 703 O O . VAL A 1 89 ? -10.382 0.388 -1.397 1.00 95.00 89 VAL A O 1
ATOM 706 N N . GLY A 1 90 ? -9.963 -0.743 -3.291 1.00 95.50 90 GLY A N 1
ATOM 707 C CA . GLY A 1 90 ? -11.366 -0.947 -3.650 1.00 95.50 90 GLY A CA 1
ATOM 708 C C . GLY A 1 90 ? -12.132 -1.746 -2.594 1.00 95.50 90 GLY A C 1
ATOM 709 O O . GLY A 1 90 ? -13.222 -1.336 -2.201 1.00 95.50 90 GLY A O 1
ATOM 710 N N . TRP A 1 91 ? -11.546 -2.835 -2.088 1.00 93.69 91 TRP A N 1
ATOM 711 C CA . TRP A 1 91 ? -12.114 -3.624 -0.993 1.00 93.69 91 TRP A CA 1
ATOM 712 C C . TRP A 1 91 ? -12.300 -2.786 0.272 1.00 93.69 91 TRP A C 1
ATOM 714 O O . TRP A 1 91 ? -13.398 -2.745 0.819 1.00 93.69 91 TRP A O 1
ATOM 724 N N . ASN A 1 92 ? -11.270 -2.047 0.689 1.00 93.56 92 ASN A N 1
ATOM 725 C CA . ASN A 1 92 ? -11.336 -1.199 1.876 1.00 93.56 92 ASN A CA 1
ATOM 726 C C . ASN A 1 92 ? -12.464 -0.164 1.781 1.00 93.56 92 ASN A C 1
ATOM 728 O O . ASN A 1 92 ? -13.185 0.051 2.752 1.00 93.56 92 ASN A O 1
ATOM 732 N N . ILE A 1 93 ? -12.641 0.459 0.610 1.00 94.06 93 ILE A N 1
ATOM 733 C CA . ILE A 1 93 ? -13.737 1.406 0.364 1.00 94.06 93 ILE A CA 1
ATOM 734 C C . ILE A 1 93 ? -15.092 0.709 0.519 1.00 94.06 93 ILE A C 1
ATOM 736 O O . ILE A 1 93 ? -15.968 1.235 1.202 1.00 94.06 93 ILE A O 1
ATOM 740 N N . VAL A 1 94 ? -15.267 -0.473 -0.082 1.00 94.38 94 VAL A N 1
ATOM 741 C CA . VAL A 1 94 ? -16.511 -1.250 0.028 1.00 94.38 94 VAL A CA 1
ATOM 742 C C . VAL A 1 94 ? -16.814 -1.593 1.484 1.00 94.38 94 VAL A C 1
ATOM 744 O O . VAL A 1 94 ? -17.934 -1.367 1.932 1.00 94.38 94 VAL A O 1
ATOM 747 N N . MET A 1 95 ? -15.825 -2.076 2.236 1.00 92.38 95 MET A N 1
ATOM 748 C CA . MET A 1 95 ? -16.015 -2.452 3.638 1.00 92.38 95 MET A CA 1
ATOM 749 C C . MET A 1 95 ? -16.336 -1.253 4.527 1.00 92.38 95 MET A C 1
ATOM 751 O O . MET A 1 95 ? -17.205 -1.359 5.385 1.00 92.38 95 MET A O 1
ATOM 755 N N . ILE A 1 96 ? -15.715 -0.096 4.286 1.00 92.25 96 ILE A N 1
ATOM 756 C CA . ILE A 1 96 ? -16.047 1.141 5.004 1.00 92.25 96 ILE A CA 1
ATOM 757 C C . ILE A 1 96 ? -17.486 1.579 4.719 1.00 92.25 96 ILE A C 1
ATOM 759 O O . ILE A 1 96 ? -18.199 1.957 5.644 1.00 92.25 96 ILE A O 1
ATOM 763 N N . ILE A 1 97 ? -17.935 1.501 3.463 1.00 91.12 97 ILE A N 1
ATOM 764 C CA . ILE A 1 97 ? -19.317 1.841 3.103 1.00 91.12 97 ILE A CA 1
ATOM 765 C C . ILE A 1 97 ? -20.296 0.867 3.771 1.00 91.12 97 ILE A C 1
ATOM 767 O O . ILE A 1 97 ? -21.256 1.310 4.395 1.00 91.12 97 ILE A O 1
ATOM 771 N N . LEU A 1 98 ? -20.045 -0.442 3.684 1.00 89.44 98 LEU A N 1
ATOM 772 C CA . LEU A 1 98 ? -20.919 -1.466 4.263 1.00 89.44 98 LEU A CA 1
ATOM 773 C C . LEU A 1 98 ? -20.954 -1.427 5.795 1.00 89.44 98 LEU A C 1
ATOM 775 O O . LEU A 1 98 ? -22.021 -1.605 6.365 1.00 89.44 98 LEU A O 1
ATOM 779 N N . GLY A 1 99 ? -19.823 -1.169 6.454 1.00 79.31 99 GLY A N 1
ATOM 780 C CA . GLY A 1 99 ? -19.743 -1.041 7.913 1.00 79.31 99 GLY A CA 1
ATOM 781 C C . GLY A 1 99 ? -20.321 0.268 8.464 1.00 79.31 99 GLY A C 1
ATOM 782 O O . GLY A 1 99 ? -20.412 0.425 9.677 1.00 79.31 99 GLY A O 1
ATOM 783 N N . SER A 1 100 ? -20.695 1.212 7.591 1.00 68.81 100 SER A N 1
ATOM 784 C CA . SER A 1 100 ? -21.314 2.494 7.962 1.00 68.81 100 SER A CA 1
ATOM 785 C C . SER A 1 100 ? -22.846 2.521 7.827 1.00 68.81 100 SER A C 1
ATOM 787 O O . SER A 1 100 ? -23.455 3.554 8.114 1.00 68.81 100 SER A O 1
ATOM 789 N N . LEU A 1 101 ? -23.451 1.412 7.380 1.00 62.06 101 LEU A N 1
ATOM 790 C CA . LEU A 1 101 ? -24.900 1.195 7.255 1.00 62.06 101 LEU A CA 1
ATOM 791 C C . LEU A 1 101 ? -25.449 0.431 8.465 1.00 62.06 101 LEU A C 1
ATOM 793 O O . LEU A 1 101 ? -26.596 0.742 8.856 1.00 62.06 101 LEU A O 1
#

Radius of gyration: 16.69 Å; chains: 1; bounding box: 63×24×34 Å

pLDDT: mean 86.67, std 12.69, range [41.56, 95.88]

InterPro domains:
  IPR043717 Domain of unknown function DUF5658 [PF18902] (20-97)

Organism: NCBI:txid412755

Sequence (101 aa):
MRSIGLSIPIPTTILIRISILVLLNILDYILTGFAITTGIAEEVNPLLASVSLEWMGIIKTAWVCFFIYYHWNHPKMIYLAMAIFSGVVGWNIVMIILGSL

Secondary structure (DSSP, 8-state):
-----------HHHHHHHHHHHHHHHHHHHHHHHHHHHT-HHHH-TTTTTS-HHHHHHHHHHHHHHHHHHHTT-HHHHHHHHHHHHHHHHHHHHHHHHTT-

Foldseek 3Di:
DDPPPPCPPLPVVLVVLLVLLVVLLVLLLVLLVVCLVLVNNCQLPVPCNPPDSVVSVVVSVVVSVVQCVVCSVPVVSSVVSSVVSVVSSVSSVVSVVVSVD